Protein AF-A0A2J7ZTV8-F1 (afdb_monomer)

Solvent-accessible surface area (backbone atoms only — not comparable to full-atom values): 6319 Å² total; per-residue (Å²): 136,85,81,85,61,88,48,72,72,39,51,55,54,49,48,49,48,48,46,73,65,55,81,45,83,48,44,40,63,52,94,76,66,89,67,49,50,45,32,39,31,61,68,54,99,88,40,57,26,37,39,34,47,26,66,46,94,86,52,106,48,78,43,79,48,65,44,46,77,49,92,64,39,35,59,54,54,50,32,55,53,48,53,53,52,64,30,85,73,49,51,78,48,96,72,86,54,73,95,55,58,88,57,115

Secondary structure (DSSP, 8-state):
-PPP--SHHHHHHHHHHHHHTTSSTTEEE-S--SSEEEEEEE-STT-EEEEEEEE-SSSSSEEEEEE-SSTTHHHHHHHHHHHHHTSTTGGGS----GGGTT--

InterPro domains:
  IPR036900 Alpha-D-phosphohexomutase, C-terminal domain superfamily [SSF55957] (36-87)

pLDDT: mean 90.42, std 13.46, range [35.28, 98.31]

Mean predicted aligned error: 4.66 Å

Organism: NCBI:txid47790

Sequence (104 aa):
MRAHTCGAPGVLSAFHGLASGGTHADWTLEAVNHEGWRVNVDEGEGRRGWVLLRQSLHDPLLVLNVESELPGGAEASARRVAAFLRSAPMAALPLDMGALAALA

Nearest PDB structures (foldseek):
  5wi2-assembly2_B  TM=5.750E-01  e=3.327E+00  Homo sapiens
  2lpu-assembly1_A  TM=4.843E-01  e=2.171E+00  Kluyveromyces marxianus
  8qcb-assembly1_D  TM=4.291E-01  e=4.798E+00  Saccharomyces cerevisiae
  4buj-assembly1_D  TM=4.018E-01  e=6.124E+00  Saccharomyces cerevisiae S288C
  8qca-assembly1_C  TM=4.063E-01  e=8.831E+00  Saccharomyces cerevisiae

Structure (mmCIF, N/CA/C/O backbone):
data_AF-A0A2J7ZTV8-F1
#
_entry.id   AF-A0A2J7ZTV8-F1
#
loop_
_atom_site.group_PDB
_atom_site.id
_atom_site.type_symbol
_atom_site.label_atom_id
_atom_site.label_alt_id
_atom_site.label_comp_id
_atom_site.label_asym_id
_atom_site.label_entity_id
_atom_site.label_seq_id
_atom_site.pdbx_PDB_ins_code
_atom_site.Cartn_x
_atom_site.Cartn_y
_atom_site.Cartn_z
_atom_site.occupancy
_atom_site.B_i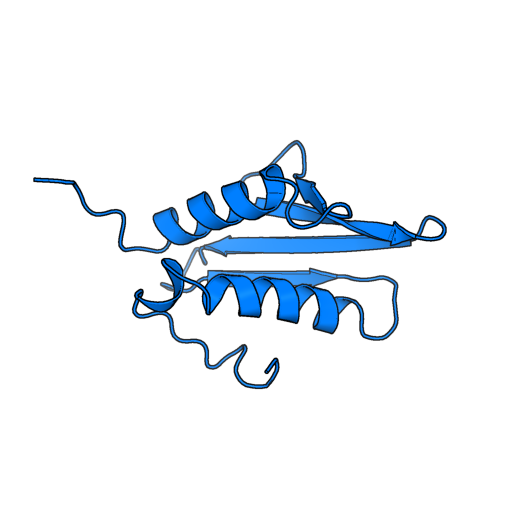so_or_equiv
_atom_site.auth_seq_id
_atom_site.auth_comp_id
_atom_site.auth_asym_id
_atom_site.auth_atom_id
_atom_site.pdbx_PDB_model_num
ATOM 1 N N . MET A 1 1 ? 12.462 13.449 -26.456 1.00 35.28 1 MET A N 1
ATOM 2 C CA . MET A 1 1 ? 12.839 12.307 -25.594 1.00 35.28 1 MET A CA 1
ATOM 3 C C . MET A 1 1 ? 12.281 12.567 -24.204 1.00 35.28 1 MET A C 1
ATOM 5 O O . MET A 1 1 ? 12.711 13.530 -23.586 1.00 35.28 1 MET A O 1
ATOM 9 N N . ARG A 1 2 ? 11.274 11.813 -23.742 1.00 38.12 2 ARG A N 1
ATOM 10 C CA . ARG A 1 2 ? 10.792 11.920 -22.353 1.00 38.12 2 ARG A CA 1
ATOM 11 C C . ARG A 1 2 ? 11.623 10.970 -21.500 1.00 38.12 2 ARG A C 1
ATOM 13 O O . ARG A 1 2 ? 11.668 9.781 -21.798 1.00 38.12 2 ARG A O 1
ATOM 20 N N . ALA A 1 3 ? 12.320 11.524 -20.514 1.00 42.59 3 ALA A N 1
ATOM 21 C CA . ALA A 1 3 ? 13.133 10.760 -19.586 1.00 42.59 3 ALA A CA 1
ATOM 22 C C . ALA A 1 3 ? 12.265 9.784 -18.777 1.00 42.59 3 ALA A C 1
ATOM 24 O O . ALA A 1 3 ? 11.107 10.047 -18.455 1.00 42.59 3 ALA A O 1
ATOM 25 N N . HIS A 1 4 ? 12.872 8.641 -18.510 1.00 48.44 4 HIS A N 1
ATOM 26 C CA . HIS A 1 4 ? 12.334 7.445 -17.899 1.00 48.44 4 HIS A CA 1
ATOM 27 C C . HIS A 1 4 ? 11.802 7.700 -16.477 1.00 48.44 4 HIS A C 1
ATOM 29 O O . HIS A 1 4 ? 12.573 8.028 -15.584 1.00 48.44 4 HIS A O 1
ATOM 35 N N . THR A 1 5 ? 10.509 7.468 -16.238 1.00 50.12 5 THR A N 1
ATOM 36 C CA . THR A 1 5 ? 9.943 7.259 -14.882 1.00 50.12 5 THR A CA 1
ATOM 37 C C . THR A 1 5 ? 9.552 5.795 -14.637 1.00 50.12 5 THR A C 1
ATOM 39 O O . THR A 1 5 ? 8.803 5.469 -13.721 1.00 50.12 5 THR A O 1
ATOM 42 N N . CYS A 1 6 ? 10.089 4.890 -15.454 1.00 48.97 6 CYS A N 1
ATOM 43 C CA . CYS A 1 6 ? 9.921 3.443 -15.367 1.00 48.97 6 CYS A CA 1
ATOM 44 C C . CYS A 1 6 ? 10.832 2.880 -14.254 1.00 48.97 6 CYS A C 1
ATOM 46 O O . CYS A 1 6 ? 11.951 2.450 -14.519 1.00 48.97 6 CYS A O 1
ATOM 48 N N . GLY A 1 7 ? 10.397 2.945 -12.993 1.00 60.94 7 GLY A N 1
ATOM 49 C CA . GLY A 1 7 ? 11.127 2.384 -11.848 1.00 60.94 7 GLY A CA 1
ATOM 50 C C . GLY A 1 7 ? 10.439 2.647 -10.505 1.00 60.94 7 GLY A C 1
ATOM 51 O O . GLY A 1 7 ? 9.446 3.370 -10.445 1.00 60.94 7 GLY A O 1
ATOM 52 N N . ALA A 1 8 ? 10.976 2.093 -9.413 1.00 61.12 8 ALA A N 1
ATOM 53 C CA . ALA A 1 8 ? 10.426 2.243 -8.057 1.00 61.12 8 ALA A CA 1
ATOM 54 C C . ALA A 1 8 ? 10.182 3.707 -7.600 1.00 61.12 8 ALA A C 1
ATOM 56 O O . ALA A 1 8 ? 9.142 3.951 -6.985 1.00 61.12 8 ALA A O 1
ATOM 57 N N . PRO A 1 9 ? 11.021 4.707 -7.956 1.00 69.38 9 PRO A N 1
ATOM 58 C CA . PRO A 1 9 ? 10.711 6.116 -7.685 1.00 69.38 9 PRO A CA 1
ATOM 59 C C . PRO A 1 9 ? 9.410 6.602 -8.347 1.00 69.38 9 PRO A C 1
ATOM 61 O O . PRO A 1 9 ? 8.686 7.415 -7.775 1.00 69.38 9 PRO A O 1
ATOM 64 N N . GLY A 1 10 ? 9.072 6.067 -9.526 1.00 86.38 10 GLY A N 1
ATOM 65 C CA . GLY A 1 10 ? 7.803 6.340 -10.203 1.00 86.38 10 GLY A CA 1
ATOM 66 C C . GLY A 1 10 ? 6.603 5.746 -9.464 1.00 86.38 10 GLY A C 1
ATOM 67 O O . GLY A 1 10 ? 5.566 6.399 -9.368 1.00 86.38 10 GLY A O 1
ATOM 68 N N . VAL A 1 11 ? 6.761 4.555 -8.874 1.00 93.56 11 VAL A N 1
ATOM 69 C CA . VAL A 1 11 ? 5.709 3.907 -8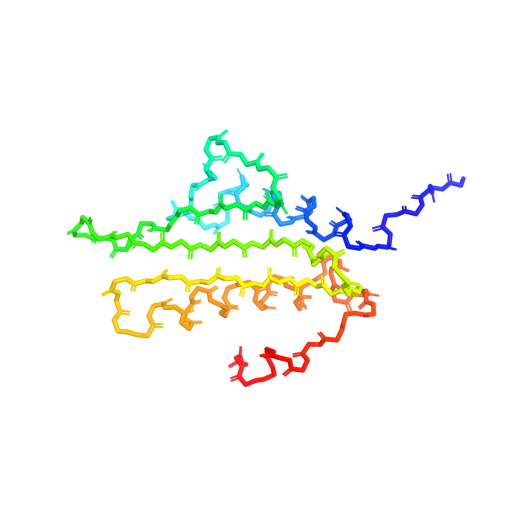.072 1.00 93.56 11 VAL A CA 1
ATOM 70 C C . VAL A 1 11 ? 5.434 4.686 -6.789 1.00 93.56 11 VAL A C 1
ATOM 72 O O . VAL A 1 11 ? 4.278 4.972 -6.490 1.00 93.56 11 VAL A O 1
ATOM 75 N N . LEU A 1 12 ? 6.476 5.091 -6.055 1.00 95.12 12 LEU A N 1
ATOM 76 C CA . LEU A 1 12 ? 6.299 5.880 -4.831 1.00 95.12 12 LEU A CA 1
ATOM 77 C C . LEU A 1 12 ? 5.693 7.259 -5.117 1.00 95.12 12 LEU A C 1
ATOM 79 O O . LEU A 1 12 ? 4.827 7.709 -4.371 1.00 95.12 12 LEU A O 1
ATOM 83 N N . SER A 1 13 ? 6.096 7.916 -6.209 1.00 94.50 13 SER A N 1
ATOM 84 C CA . SER A 1 13 ? 5.481 9.181 -6.630 1.00 94.50 13 SER A CA 1
ATOM 85 C C . SER A 1 13 ? 3.996 9.009 -6.977 1.00 94.50 13 SER A C 1
ATOM 87 O O . SER A 1 13 ? 3.166 9.809 -6.544 1.00 94.50 13 SER A O 1
ATOM 89 N N . ALA A 1 14 ? 3.638 7.938 -7.690 1.00 95.94 14 ALA A N 1
ATOM 90 C CA . ALA A 1 14 ? 2.246 7.630 -8.007 1.00 95.94 14 ALA A CA 1
ATOM 91 C C . ALA A 1 14 ? 1.425 7.265 -6.755 1.00 95.94 14 ALA A C 1
ATOM 93 O O . ALA A 1 14 ? 0.277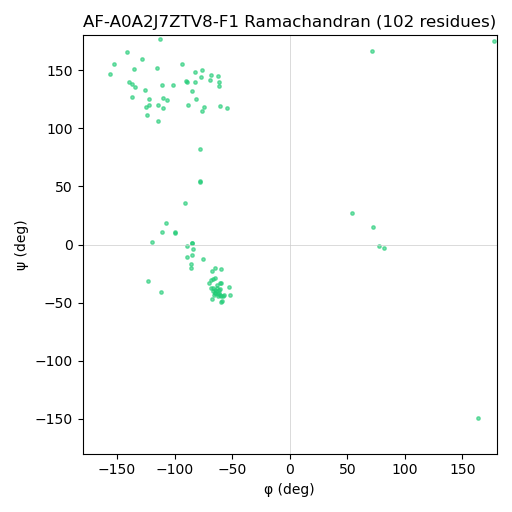 7.691 -6.637 1.00 95.94 14 ALA A O 1
ATOM 94 N N . PHE A 1 15 ? 2.015 6.547 -5.796 1.00 97.00 15 PHE A N 1
ATOM 95 C CA . PHE A 1 15 ? 1.358 6.205 -4.534 1.00 97.00 15 PHE A CA 1
ATOM 96 C C . PHE A 1 15 ? 1.099 7.442 -3.664 1.00 97.00 15 PHE A C 1
ATOM 98 O O . PHE A 1 15 ? 0.006 7.588 -3.119 1.00 97.00 15 PHE A O 1
ATOM 105 N N . HIS A 1 16 ? 2.042 8.391 -3.609 1.00 96.44 16 HIS A N 1
ATOM 106 C CA . HIS A 1 16 ? 1.781 9.706 -3.016 1.00 96.44 16 HIS A CA 1
ATOM 107 C C . HIS A 1 16 ? 0.601 10.406 -3.705 1.00 96.44 16 HIS A C 1
ATOM 109 O O . HIS A 1 16 ? -0.266 10.961 -3.034 1.00 96.44 16 HIS A O 1
ATOM 115 N N . GLY A 1 17 ? 0.536 10.362 -5.041 1.00 95.50 17 GLY A N 1
ATOM 116 C CA . GLY A 1 17 ? -0.590 10.899 -5.812 1.00 95.50 17 GLY A CA 1
ATOM 117 C C . GLY A 1 17 ? -1.936 10.273 -5.429 1.00 95.50 17 GLY A C 1
ATOM 118 O O . GLY A 1 17 ? -2.904 10.997 -5.217 1.00 95.50 17 GLY A O 1
ATOM 119 N N . LEU A 1 18 ? -1.987 8.948 -5.266 1.00 95.69 18 LEU A N 1
ATOM 120 C CA . LEU A 1 18 ? -3.181 8.232 -4.801 1.00 95.69 18 LEU A CA 1
ATOM 121 C C . LEU A 1 18 ? -3.615 8.709 -3.408 1.00 95.69 18 LEU A C 1
ATOM 123 O O . LEU A 1 18 ? -4.784 9.032 -3.199 1.00 95.69 18 LEU A O 1
ATOM 127 N N . ALA A 1 19 ? -2.666 8.767 -2.470 1.00 95.69 19 ALA A N 1
ATOM 128 C CA . ALA A 1 19 ? -2.932 9.117 -1.079 1.00 95.69 19 ALA A CA 1
ATOM 129 C C . ALA A 1 19 ? -3.303 10.596 -0.883 1.00 95.69 19 ALA A C 1
ATOM 131 O O . ALA A 1 19 ? -4.116 10.914 -0.023 1.00 95.69 19 ALA A O 1
ATOM 132 N N . SER A 1 20 ? -2.735 11.500 -1.685 1.00 95.25 20 SER A N 1
ATOM 133 C CA . SER A 1 20 ? -3.042 12.942 -1.636 1.00 95.25 20 SER A CA 1
ATOM 134 C C . SER A 1 20 ? -4.260 13.337 -2.477 1.00 95.25 20 SER A C 1
ATOM 136 O O . SER A 1 20 ? -4.846 14.391 -2.248 1.00 95.25 20 SER A O 1
ATOM 138 N N . GLY A 1 21 ? -4.656 12.507 -3.446 1.00 91.50 21 GLY A N 1
ATOM 139 C CA . GLY A 1 21 ? -5.695 12.826 -4.426 1.00 91.50 21 GLY A CA 1
ATOM 140 C C . GLY A 1 21 ? -7.134 12.559 -3.983 1.00 91.50 21 GLY A C 1
ATOM 141 O O . GLY A 1 21 ? -8.045 12.743 -4.785 1.00 91.50 21 GLY A O 1
ATOM 142 N N . GLY A 1 22 ? -7.362 12.091 -2.750 1.00 88.62 22 GLY A N 1
ATOM 143 C CA . GLY A 1 22 ? -8.711 11.867 -2.212 1.00 88.62 22 GLY A CA 1
ATOM 144 C C . GLY A 1 22 ? -9.458 10.663 -2.802 1.00 88.62 22 GLY A C 1
ATOM 145 O O . GLY A 1 22 ? -10.666 10.551 -2.619 1.00 88.62 22 GLY A O 1
ATOM 146 N N . THR A 1 23 ? -8.765 9.746 -3.494 1.00 93.12 23 THR A N 1
ATOM 147 C CA . THR A 1 23 ? -9.368 8.480 -3.975 1.00 93.12 23 THR A CA 1
ATOM 148 C C . THR A 1 23 ? -9.878 7.622 -2.812 1.00 93.12 23 THR A C 1
ATOM 150 O O . THR A 1 23 ? -10.893 6.939 -2.932 1.00 93.12 23 THR A O 1
ATOM 153 N N . HIS A 1 24 ? -9.189 7.691 -1.673 1.00 94.88 24 HIS A N 1
ATOM 154 C CA . HIS A 1 24 ? -9.602 7.102 -0.408 1.00 94.88 24 HIS A CA 1
ATOM 155 C C . HIS A 1 24 ? -9.874 8.245 0.574 1.00 94.88 24 HIS A C 1
ATOM 157 O O . HIS A 1 24 ? -8.945 8.915 1.013 1.00 94.88 24 HIS A O 1
ATOM 163 N N . ALA A 1 25 ? -11.149 8.515 0.865 1.00 96.06 25 ALA A N 1
ATOM 164 C CA . ALA A 1 25 ? -11.546 9.629 1.733 1.00 96.06 25 ALA A CA 1
ATOM 165 C C . ALA A 1 25 ? -11.117 9.429 3.198 1.00 96.06 25 ALA A C 1
ATOM 167 O O . ALA A 1 25 ? -10.976 10.395 3.940 1.00 96.06 25 ALA A O 1
ATOM 168 N N . ASP A 1 26 ? -10.900 8.176 3.592 1.00 97.31 26 ASP A N 1
ATOM 169 C CA . ASP A 1 26 ? -10.412 7.739 4.898 1.00 97.31 26 ASP A CA 1
ATOM 170 C C . ASP A 1 26 ? -8.879 7.756 5.008 1.00 97.31 26 ASP A C 1
ATOM 172 O O . ASP A 1 26 ? -8.330 7.366 6.035 1.00 97.31 26 ASP A O 1
ATOM 176 N N . TRP A 1 27 ? -8.165 8.171 3.957 1.00 97.56 27 TRP A N 1
ATOM 177 C CA . TRP A 1 27 ? -6.706 8.213 3.940 1.00 97.56 27 TRP A CA 1
ATOM 178 C C . TRP A 1 27 ? -6.188 9.627 4.169 1.00 97.56 27 TRP A C 1
ATOM 180 O O . TRP A 1 27 ? -6.675 10.597 3.594 1.00 97.56 27 TRP A O 1
ATOM 190 N N . THR A 1 28 ? -5.145 9.750 4.986 1.00 97.25 28 THR A N 1
ATOM 191 C CA . THR A 1 28 ? -4.409 11.006 5.170 1.00 97.25 28 THR A CA 1
ATOM 192 C C . THR A 1 28 ? -2.915 10.723 5.177 1.00 97.25 28 THR A C 1
ATOM 194 O O . THR A 1 28 ? -2.444 9.877 5.936 1.00 97.25 28 THR A O 1
ATOM 197 N N . LEU A 1 29 ? -2.154 11.420 4.330 1.00 97.00 29 LEU A N 1
ATOM 198 C CA . LEU A 1 29 ? -0.694 11.326 4.343 1.00 97.00 29 LEU A CA 1
ATOM 199 C C . LEU A 1 29 ? -0.140 11.784 5.692 1.00 97.00 29 LEU A C 1
ATOM 201 O O . LEU A 1 29 ? -0.553 12.814 6.223 1.00 97.00 29 LEU A O 1
ATOM 205 N N . GLU A 1 30 ? 0.823 11.033 6.218 1.00 96.50 30 GLU A N 1
ATOM 206 C CA . GLU A 1 30 ? 1.587 11.473 7.379 1.00 96.50 30 GLU A CA 1
ATOM 207 C C . GLU A 1 30 ? 2.349 12.764 7.044 1.00 96.50 30 GLU A C 1
ATOM 209 O O . GLU A 1 30 ? 2.900 12.904 5.948 1.00 96.50 30 GLU A O 1
ATOM 214 N N . ALA A 1 31 ? 2.391 13.711 7.982 1.00 93.19 31 ALA A N 1
ATOM 215 C CA . ALA A 1 31 ? 3.001 15.019 7.744 1.00 93.19 31 ALA A CA 1
ATOM 216 C C . ALA A 1 31 ? 4.520 14.918 7.545 1.00 93.19 31 ALA A C 1
ATOM 218 O O . ALA A 1 31 ? 5.117 15.718 6.823 1.00 93.19 31 ALA A O 1
ATOM 219 N N . VAL A 1 32 ? 5.142 13.922 8.181 1.00 91.88 32 VAL A N 1
ATOM 220 C CA . VAL A 1 32 ? 6.584 13.687 8.141 1.00 91.88 32 VAL A CA 1
ATOM 221 C C . VAL A 1 32 ? 6.861 12.286 7.607 1.00 91.88 32 VAL A C 1
ATOM 223 O O . VAL A 1 32 ? 6.456 11.285 8.191 1.00 91.88 32 VAL A O 1
ATOM 226 N N . ASN A 1 33 ? 7.588 12.220 6.494 1.00 88.56 33 ASN A N 1
ATOM 227 C CA . ASN A 1 33 ? 7.967 10.985 5.819 1.00 88.56 33 ASN A CA 1
ATOM 228 C C . ASN A 1 33 ? 9.455 11.035 5.438 1.00 88.56 33 ASN A C 1
ATOM 230 O O . ASN A 1 33 ? 9.923 12.048 4.921 1.00 88.56 33 ASN A O 1
ATOM 234 N N . HIS A 1 34 ? 10.193 9.946 5.679 1.00 85.81 34 HIS A N 1
ATOM 235 C CA . HIS A 1 34 ? 11.642 9.882 5.422 1.00 85.81 34 HIS A CA 1
ATOM 236 C C . HIS A 1 34 ? 12.059 8.747 4.480 1.00 85.81 34 HIS A C 1
ATOM 238 O O . HIS A 1 34 ? 13.014 8.903 3.727 1.00 85.81 34 HIS A O 1
ATOM 244 N N . GLU A 1 35 ? 11.341 7.622 4.492 1.00 85.50 35 GLU A N 1
ATOM 245 C CA . GLU A 1 35 ? 11.756 6.399 3.783 1.00 85.50 35 GLU A CA 1
ATOM 246 C C . GLU A 1 35 ? 10.749 5.936 2.722 1.00 85.50 35 GLU A C 1
ATOM 248 O O . GLU A 1 35 ? 10.944 4.917 2.072 1.00 85.50 35 GLU A O 1
ATOM 253 N N . GLY A 1 36 ? 9.660 6.671 2.524 1.00 95.19 36 GLY A N 1
ATOM 254 C CA . GLY A 1 36 ? 8.551 6.290 1.659 1.00 95.19 36 GLY A CA 1
ATOM 255 C C . GLY A 1 36 ? 7.340 7.148 1.977 1.00 95.19 36 GLY A C 1
ATOM 256 O O . GLY A 1 36 ? 7.499 8.285 2.410 1.00 95.19 36 GLY A O 1
ATOM 257 N N . TRP A 1 37 ? 6.143 6.598 1.805 1.00 97.69 37 TRP A N 1
ATOM 258 C CA . TRP A 1 37 ? 4.908 7.306 2.129 1.00 97.69 37 TRP A CA 1
ATOM 259 C C . TRP A 1 37 ? 4.072 6.502 3.110 1.00 97.69 37 TRP A C 1
ATOM 261 O O . TRP A 1 37 ? 3.542 5.441 2.766 1.00 97.69 37 TRP A O 1
ATOM 271 N N . ARG A 1 38 ? 3.970 7.021 4.336 1.00 98.06 38 ARG A N 1
ATOM 272 C CA . ARG A 1 38 ? 3.014 6.580 5.343 1.00 98.06 38 ARG A CA 1
ATOM 273 C C . ARG A 1 38 ? 1.689 7.301 5.132 1.00 98.06 38 ARG A C 1
ATOM 275 O O . ARG A 1 38 ? 1.639 8.524 4.997 1.00 98.06 38 ARG A O 1
ATOM 282 N N . VAL A 1 39 ? 0.624 6.520 5.147 1.00 97.69 39 VAL A N 1
ATOM 283 C CA . VAL A 1 39 ? -0.761 6.958 5.075 1.00 97.69 39 VAL A CA 1
ATOM 284 C C . VAL A 1 39 ? -1.470 6.437 6.313 1.00 97.69 39 VAL A C 1
ATOM 286 O O . VAL A 1 39 ? -1.435 5.240 6.588 1.00 97.69 39 VAL A O 1
ATOM 289 N N . ASN A 1 40 ? -2.097 7.330 7.061 1.00 97.94 40 ASN A N 1
ATOM 290 C CA . ASN A 1 40 ? -2.986 6.976 8.156 1.00 97.94 40 ASN A CA 1
ATOM 291 C C . ASN A 1 40 ? -4.373 6.655 7.580 1.00 97.94 40 ASN A C 1
ATOM 293 O O . ASN A 1 40 ? -4.824 7.332 6.652 1.00 97.94 40 ASN A O 1
ATOM 297 N N . VAL A 1 41 ? -5.023 5.624 8.116 1.00 98.25 41 VAL A N 1
ATOM 298 C CA . VAL A 1 41 ? -6.355 5.163 7.708 1.00 98.25 41 VAL A CA 1
ATOM 299 C C . VAL A 1 41 ? -7.315 5.383 8.874 1.00 98.25 41 VAL A C 1
ATOM 301 O O . VAL A 1 41 ? -7.091 4.846 9.960 1.00 98.25 41 VAL A O 1
ATOM 304 N N . ASP A 1 42 ? -8.358 6.182 8.665 1.00 97.94 42 ASP A N 1
ATOM 305 C CA . ASP A 1 42 ? -9.461 6.316 9.620 1.00 97.94 42 ASP A CA 1
ATOM 306 C C . ASP A 1 42 ? -10.371 5.083 9.523 1.00 97.94 42 ASP A C 1
ATOM 308 O O . ASP A 1 42 ? -10.993 4.826 8.493 1.00 97.94 42 ASP A O 1
ATOM 312 N N . GLU A 1 43 ? -10.430 4.298 10.597 1.00 97.31 43 GLU A N 1
ATOM 313 C CA . GLU A 1 43 ? -11.202 3.052 10.663 1.00 97.31 43 GLU A CA 1
ATOM 314 C C . GLU A 1 43 ? -12.550 3.232 11.385 1.00 97.31 43 GLU A C 1
ATOM 316 O O . GLU A 1 43 ? -13.244 2.256 11.703 1.00 97.31 43 GLU A O 1
ATOM 321 N N . GLY A 1 44 ? -12.933 4.487 11.642 1.00 97.12 44 GLY A N 1
ATOM 322 C CA . GLY A 1 44 ? -14.149 4.854 12.351 1.00 97.12 44 GLY A CA 1
ATOM 323 C C . GLY A 1 44 ? -14.092 4.544 13.847 1.00 97.12 44 GLY A C 1
ATOM 324 O O . GLY A 1 44 ? -13.224 3.828 14.343 1.00 97.12 44 GLY A O 1
ATOM 325 N N . GLU A 1 45 ? -15.044 5.102 14.600 1.00 95.69 45 GLU A N 1
ATOM 326 C CA . GLU A 1 45 ? -15.172 4.887 16.056 1.00 95.69 45 GLU A CA 1
ATOM 327 C C . GLU A 1 45 ? -13.882 5.197 16.848 1.00 95.69 45 GLU A C 1
ATOM 329 O O . GLU A 1 45 ? -13.648 4.650 17.922 1.00 95.69 45 GLU A O 1
AT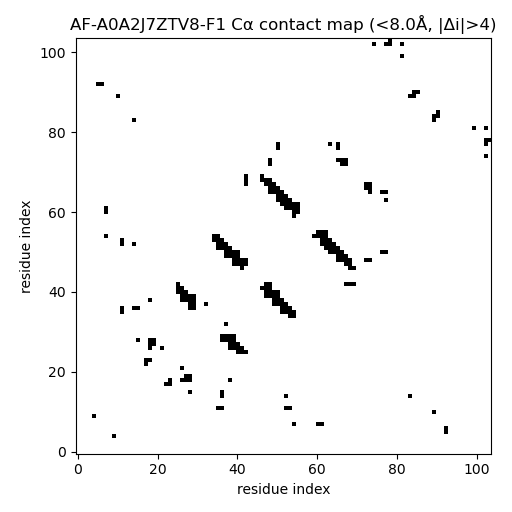OM 334 N N . GLY A 1 46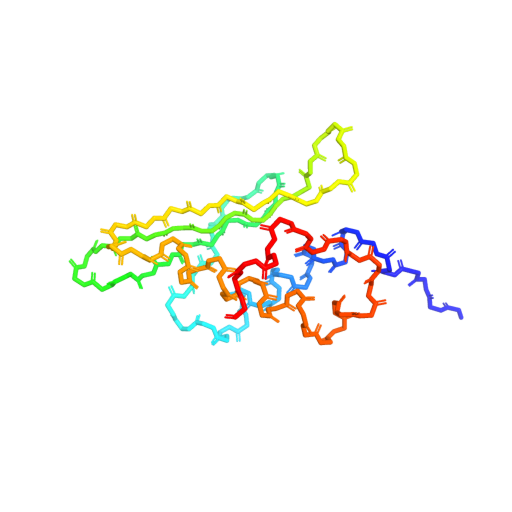 ? -13.040 6.094 16.323 1.00 95.19 46 GLY A N 1
ATOM 335 C CA . GLY A 1 46 ? -11.768 6.490 16.933 1.00 95.19 46 GLY A CA 1
ATOM 336 C C . GLY A 1 46 ? -10.589 5.544 16.672 1.00 95.19 46 GLY A C 1
ATOM 337 O O . GLY A 1 46 ? -9.476 5.885 17.077 1.00 95.19 46 GLY A O 1
ATOM 338 N N . ARG A 1 47 ? -10.810 4.417 15.985 1.00 97.50 47 ARG A N 1
ATOM 339 C CA . ARG A 1 47 ? -9.778 3.440 15.605 1.00 97.50 47 ARG A CA 1
ATOM 340 C C . ARG A 1 47 ? -8.941 3.927 14.431 1.00 97.50 47 ARG A C 1
ATOM 342 O O . ARG A 1 47 ? -9.436 4.674 13.580 1.00 97.50 47 ARG A O 1
ATOM 349 N N . ARG A 1 48 ? -7.678 3.499 14.370 1.00 97.12 48 ARG A N 1
ATOM 350 C CA . ARG A 1 48 ? -6.755 3.917 13.309 1.00 97.12 48 ARG A CA 1
ATOM 351 C C . ARG A 1 48 ? -5.925 2.758 12.781 1.00 97.12 48 ARG A C 1
ATOM 353 O O . ARG A 1 48 ? -5.357 1.981 13.536 1.00 97.12 48 ARG A O 1
ATOM 360 N N . GLY A 1 49 ? -5.771 2.731 11.466 1.00 98.12 49 GLY A N 1
ATOM 361 C CA . GLY A 1 49 ? -4.789 1.907 10.775 1.00 98.12 49 GLY A CA 1
ATOM 362 C C . GLY A 1 49 ? -3.717 2.763 10.111 1.00 98.12 49 GLY A C 1
ATOM 363 O O . GLY A 1 49 ? -3.776 3.999 10.103 1.00 98.12 49 GLY A O 1
ATOM 364 N N . TRP A 1 50 ? -2.734 2.109 9.504 1.00 98.19 50 TRP A N 1
ATOM 365 C CA . TRP A 1 50 ? -1.782 2.788 8.632 1.00 98.19 50 TRP A CA 1
ATOM 366 C C . TRP A 1 50 ? -1.209 1.864 7.563 1.00 98.19 50 TRP A C 1
ATOM 368 O O . TRP A 1 50 ? -1.145 0.645 7.710 1.00 98.19 50 TRP A O 1
ATOM 378 N N 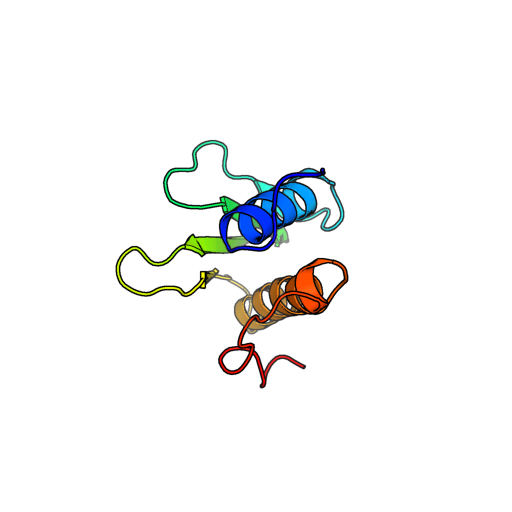. VAL A 1 51 ? -0.766 2.482 6.474 1.00 98.25 51 VAL A N 1
ATOM 379 C CA . VAL A 1 51 ? -0.070 1.855 5.353 1.00 98.25 51 VAL A CA 1
ATOM 380 C C . VAL A 1 51 ? 1.243 2.594 5.139 1.00 98.25 51 VAL A C 1
ATOM 382 O O . VAL A 1 51 ? 1.251 3.818 5.083 1.00 98.25 51 VAL A O 1
ATOM 385 N N . LEU A 1 52 ? 2.352 1.878 4.983 1.00 98.06 52 LEU A N 1
ATOM 386 C CA . LEU A 1 52 ? 3.634 2.436 4.556 1.00 98.06 52 LEU A CA 1
ATOM 387 C C . LEU A 1 52 ? 4.124 1.681 3.326 1.00 98.06 52 LEU A C 1
ATOM 389 O O . LEU A 1 52 ? 4.394 0.482 3.399 1.00 98.06 52 LEU A O 1
ATOM 393 N N . LEU A 1 53 ? 4.274 2.401 2.214 1.00 97.75 53 LEU A N 1
ATOM 394 C CA . LEU A 1 53 ? 4.960 1.901 1.028 1.00 97.75 53 LEU A CA 1
ATOM 395 C C . LEU A 1 53 ? 6.319 2.588 0.905 1.00 97.75 53 LEU A C 1
ATOM 397 O O . LEU A 1 53 ? 6.402 3.818 0.854 1.00 97.75 53 LEU A O 1
ATOM 401 N N . ARG A 1 54 ? 7.381 1.788 0.841 1.00 96.94 54 ARG A N 1
ATOM 402 C CA . ARG A 1 54 ? 8.764 2.269 0.756 1.00 96.94 54 ARG A CA 1
ATOM 403 C C . ARG A 1 54 ? 9.614 1.420 -0.172 1.00 96.94 54 ARG A C 1
ATOM 405 O O . ARG A 1 54 ? 9.253 0.297 -0.516 1.00 96.94 54 ARG A O 1
ATOM 412 N N . GLN A 1 55 ? 10.774 1.943 -0.542 1.00 94.44 55 GLN A N 1
ATOM 413 C CA . GLN A 1 55 ? 11.824 1.129 -1.148 1.00 94.44 55 GLN A CA 1
ATOM 414 C C . GLN A 1 55 ? 12.542 0.318 -0.061 1.00 94.44 55 GLN A C 1
ATOM 416 O O . GLN A 1 55 ? 12.718 0.783 1.071 1.00 94.44 55 GLN A O 1
ATOM 421 N N . SER A 1 56 ? 12.948 -0.910 -0.388 1.00 92.69 56 SER A N 1
ATOM 422 C CA . SER A 1 56 ? 13.949 -1.612 0.415 1.00 92.69 56 SER A CA 1
ATOM 423 C C . SER A 1 56 ? 15.309 -0.920 0.260 1.00 92.69 56 SER A C 1
ATOM 425 O O . SER A 1 56 ? 15.622 -0.373 -0.795 1.00 92.69 56 SER A O 1
ATOM 427 N N . LEU A 1 57 ? 16.103 -0.920 1.334 1.00 91.12 57 LEU A N 1
ATOM 428 C CA . LEU A 1 57 ? 17.456 -0.350 1.349 1.00 91.12 57 LEU A CA 1
ATOM 429 C C . LEU A 1 57 ? 18.521 -1.347 0.869 1.00 91.12 57 LEU A C 1
ATOM 431 O O . LEU A 1 57 ? 19.638 -0.944 0.559 1.00 91.12 57 LEU A O 1
ATOM 435 N N . HIS A 1 58 ? 18.186 -2.639 0.835 1.00 92.62 58 HIS A N 1
ATOM 436 C CA . HIS A 1 58 ? 19.127 -3.722 0.537 1.00 92.62 58 HIS A CA 1
ATOM 437 C C . HIS A 1 58 ? 18.835 -4.391 -0.803 1.00 92.62 58 HIS A C 1
ATOM 439 O O . HIS A 1 58 ? 19.752 -4.659 -1.573 1.00 92.62 58 HIS A O 1
ATOM 445 N N . ASP A 1 59 ? 17.553 -4.606 -1.088 1.00 91.31 59 ASP A N 1
ATOM 446 C CA . ASP A 1 59 ? 17.091 -5.361 -2.246 1.00 91.31 59 ASP A CA 1
ATOM 447 C C . ASP A 1 59 ? 16.304 -4.453 -3.200 1.00 91.31 59 ASP A C 1
ATOM 449 O O . ASP A 1 59 ? 15.665 -3.497 -2.753 1.00 91.31 59 ASP A O 1
ATOM 453 N N . PRO A 1 60 ? 16.274 -4.738 -4.513 1.00 88.81 60 PRO A N 1
ATOM 454 C CA . PRO A 1 60 ? 15.532 -3.945 -5.494 1.00 88.81 60 PRO A CA 1
ATOM 455 C C . PRO A 1 60 ? 14.021 -4.250 -5.463 1.00 88.81 60 PRO A C 1
ATOM 457 O O . PRO A 1 60 ? 13.419 -4.572 -6.485 1.00 88.81 60 PRO A O 1
ATOM 460 N N . LEU A 1 61 ? 13.401 -4.152 -4.285 1.00 91.44 61 LEU A N 1
ATOM 461 C CA . LEU A 1 61 ? 11.982 -4.424 -4.048 1.00 91.44 61 LEU A CA 1
ATOM 462 C C . LEU A 1 61 ? 11.286 -3.269 -3.320 1.00 91.44 61 LEU A C 1
ATOM 464 O O . LEU A 1 61 ? 11.916 -2.439 -2.658 1.00 91.44 61 LEU A O 1
ATOM 468 N N . LEU A 1 62 ? 9.959 -3.233 -3.438 1.00 94.12 62 LEU A N 1
ATOM 469 C CA . LEU A 1 62 ? 9.100 -2.382 -2.618 1.00 94.12 62 LEU A CA 1
ATOM 470 C C . LEU A 1 62 ? 8.675 -3.144 -1.362 1.00 94.12 62 LEU A C 1
ATOM 472 O O . LEU A 1 62 ? 8.367 -4.332 -1.423 1.00 94.12 62 LEU A O 1
ATOM 476 N N . VAL A 1 63 ? 8.631 -2.443 -0.233 1.00 95.88 63 VAL A N 1
ATOM 477 C CA . VAL A 1 63 ? 8.158 -2.971 1.048 1.00 95.88 63 VAL A CA 1
ATOM 478 C C . VAL A 1 63 ? 6.829 -2.311 1.380 1.00 95.88 63 VAL A C 1
ATOM 480 O O . VAL A 1 63 ? 6.736 -1.082 1.404 1.00 95.88 63 VAL A O 1
ATOM 483 N N . LEU A 1 64 ? 5.821 -3.140 1.643 1.00 97.31 64 LEU A N 1
ATOM 484 C CA . LEU A 1 64 ? 4.508 -2.728 2.118 1.00 97.31 64 LEU A CA 1
ATOM 485 C C . LEU A 1 64 ? 4.345 -3.176 3.572 1.00 97.31 64 LEU A C 1
ATOM 487 O O . LEU A 1 64 ? 4.348 -4.371 3.861 1.00 97.31 64 LEU A O 1
ATOM 491 N N . ASN A 1 65 ? 4.190 -2.216 4.477 1.00 97.75 65 ASN A N 1
ATOM 492 C CA . ASN A 1 65 ? 3.825 -2.461 5.868 1.00 97.75 65 ASN A CA 1
ATOM 493 C C . ASN A 1 65 ? 2.406 -1.937 6.109 1.00 97.75 65 ASN A C 1
ATOM 495 O O . ASN A 1 65 ? 2.060 -0.859 5.626 1.00 97.75 65 ASN A O 1
ATOM 499 N N . VAL A 1 66 ? 1.588 -2.706 6.827 1.00 98.00 66 VAL A N 1
ATOM 500 C CA . VAL A 1 66 ? 0.187 -2.367 7.100 1.00 98.00 66 VAL A CA 1
ATOM 501 C C . VAL A 1 66 ? -0.160 -2.736 8.535 1.00 98.00 66 VAL A C 1
ATOM 503 O O . VAL A 1 66 ? 0.224 -3.805 9.006 1.00 98.00 66 VAL A O 1
ATOM 506 N N . GLU A 1 67 ? -0.921 -1.873 9.195 1.00 98.31 67 GLU A N 1
ATOM 507 C CA . GLU A 1 67 ? -1.491 -2.094 10.522 1.00 98.31 67 GLU A CA 1
ATOM 508 C C . GLU A 1 67 ? -2.953 -1.652 10.534 1.00 98.31 67 GLU A C 1
ATOM 510 O O . GLU A 1 67 ? -3.355 -0.768 9.773 1.00 98.31 67 GLU A O 1
ATOM 515 N N . SER A 1 68 ? -3.746 -2.294 11.383 1.00 98.31 68 SER A N 1
ATOM 516 C CA . SER A 1 68 ? -5.171 -2.033 11.541 1.00 98.31 68 SER A CA 1
ATOM 517 C C . SER A 1 68 ? -5.626 -2.482 12.924 1.00 98.31 68 SER A C 1
ATOM 519 O O . SER A 1 68 ? -5.127 -3.486 13.440 1.00 98.31 68 SER A O 1
ATOM 521 N N . GLU A 1 69 ? -6.597 -1.773 13.494 1.00 98.06 69 GLU A N 1
ATOM 522 C CA . GLU A 1 69 ? -7.284 -2.169 14.726 1.00 98.06 69 GLU A CA 1
ATOM 523 C C . GLU A 1 69 ? -8.519 -3.045 14.440 1.00 98.06 69 GLU A C 1
ATOM 525 O O . GLU A 1 69 ? -9.098 -3.641 15.352 1.00 98.06 69 GLU A O 1
ATOM 530 N N . LEU A 1 70 ? -8.930 -3.153 13.172 1.00 97.19 70 LEU A N 1
ATOM 531 C CA . LEU A 1 70 ? -10.063 -3.964 12.743 1.00 97.19 70 LEU A CA 1
ATOM 532 C C . LEU A 1 70 ? -9.649 -5.406 12.401 1.00 97.19 70 LEU A C 1
ATOM 534 O O . LEU A 1 70 ? -8.660 -5.626 11.692 1.00 97.19 70 LEU A O 1
ATOM 538 N N . PRO A 1 71 ? -10.458 -6.416 12.777 1.00 97.44 71 PRO A N 1
ATOM 539 C CA . PRO A 1 71 ? -10.316 -7.764 12.239 1.00 97.44 71 PRO A CA 1
ATOM 540 C C . PRO A 1 71 ? -10.358 -7.749 10.702 1.00 97.44 71 PRO A C 1
ATOM 542 O O . PRO A 1 71 ? -11.354 -7.355 10.101 1.00 97.44 71 PRO A O 1
ATOM 545 N N . GLY A 1 72 ? -9.260 -8.161 10.064 1.00 96.50 72 GLY A N 1
ATOM 546 C CA . GLY A 1 72 ? -9.118 -8.165 8.602 1.00 96.50 72 GLY A CA 1
ATOM 547 C C . GLY A 1 72 ? -8.824 -6.801 7.960 1.00 96.50 72 GLY A C 1
ATOM 548 O O . GLY A 1 72 ? -8.626 -6.738 6.746 1.00 96.50 72 GLY A O 1
ATOM 549 N N . GLY A 1 73 ? -8.734 -5.709 8.727 1.00 96.56 73 GLY A N 1
ATOM 550 C CA . GLY A 1 73 ? -8.506 -4.377 8.159 1.00 96.56 73 GLY A CA 1
ATOM 551 C C . GLY A 1 73 ? -7.113 -4.204 7.542 1.00 96.56 73 GLY A C 1
ATOM 552 O O . GLY A 1 73 ? -6.972 -3.538 6.517 1.00 96.56 73 GLY A O 1
ATOM 553 N N . ALA A 1 74 ? -6.097 -4.905 8.060 1.00 96.88 74 ALA A N 1
ATOM 554 C CA . ALA A 1 74 ? -4.770 -4.918 7.442 1.00 96.88 74 ALA A CA 1
ATOM 555 C C . ALA A 1 74 ? -4.798 -5.564 6.044 1.00 96.88 74 ALA A C 1
ATOM 557 O O . ALA A 1 74 ? -4.195 -5.051 5.101 1.00 96.88 74 ALA A O 1
ATOM 558 N N . GLU A 1 75 ? -5.558 -6.651 5.876 1.00 96.88 75 GLU A N 1
ATOM 559 C CA . GLU A 1 75 ? -5.756 -7.282 4.569 1.00 96.88 75 GLU A CA 1
ATOM 560 C C . GLU A 1 75 ? -6.535 -6.360 3.621 1.00 96.88 75 GLU A C 1
ATOM 562 O O . GLU A 1 75 ? -6.149 -6.191 2.463 1.00 96.88 75 GLU A O 1
ATO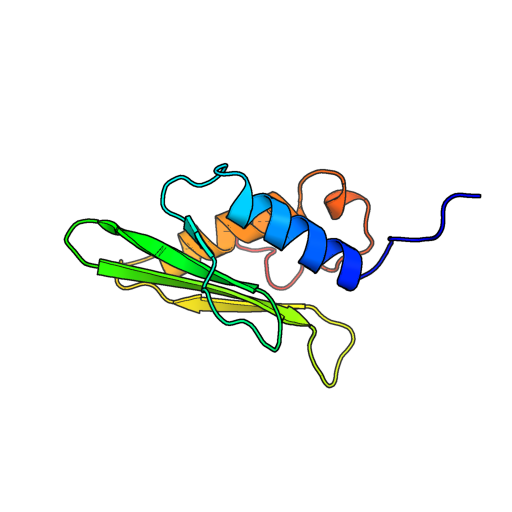M 567 N N . ALA A 1 76 ? -7.593 -5.708 4.114 1.00 96.44 76 ALA A N 1
ATOM 568 C CA . ALA A 1 76 ? -8.377 -4.752 3.334 1.00 96.44 76 ALA A CA 1
ATOM 569 C C . ALA A 1 76 ? -7.517 -3.579 2.827 1.00 96.44 76 ALA A C 1
ATOM 571 O O . ALA A 1 76 ? -7.579 -3.223 1.648 1.00 96.44 76 ALA A O 1
ATOM 572 N N . SER A 1 77 ? -6.663 -3.019 3.684 1.00 97.25 77 SER A N 1
ATOM 573 C CA . SER A 1 77 ? -5.717 -1.962 3.314 1.00 97.25 77 SER A CA 1
ATOM 574 C C . SER A 1 77 ? -4.666 -2.454 2.313 1.00 97.25 77 SER A C 1
ATOM 576 O O . SER A 1 77 ? -4.406 -1.780 1.312 1.00 97.25 77 SER A O 1
ATOM 578 N N . ALA A 1 78 ? -4.128 -3.665 2.494 1.00 97.50 78 ALA A N 1
ATOM 579 C CA . ALA A 1 78 ? -3.201 -4.268 1.535 1.00 97.50 78 ALA A CA 1
ATOM 580 C C . ALA A 1 78 ? -3.851 -4.512 0.157 1.00 97.50 78 ALA A C 1
ATOM 582 O 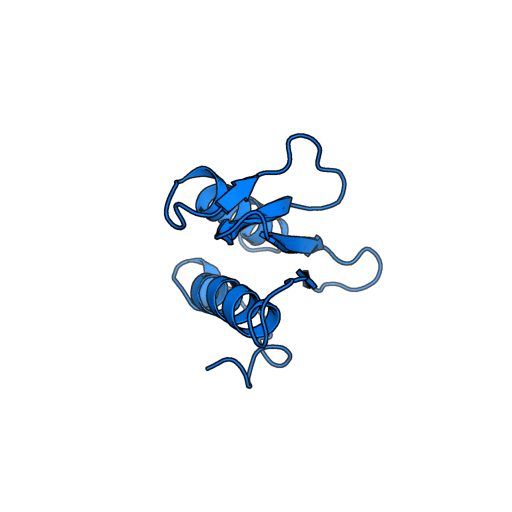O . ALA A 1 78 ? -3.217 -4.264 -0.870 1.00 97.50 78 ALA A O 1
ATOM 583 N N . ARG A 1 79 ? -5.131 -4.915 0.109 1.00 97.25 79 ARG A N 1
ATOM 584 C CA . ARG A 1 79 ? -5.904 -5.067 -1.141 1.00 97.25 79 ARG A CA 1
ATOM 585 C C . ARG A 1 79 ? -6.053 -3.748 -1.899 1.00 97.25 79 ARG A C 1
ATOM 587 O O . ARG A 1 79 ? -5.921 -3.745 -3.121 1.00 97.25 79 ARG A O 1
ATOM 594 N N . ARG A 1 80 ? -6.258 -2.621 -1.205 1.00 97.00 80 ARG A N 1
ATOM 595 C CA . ARG A 1 80 ? -6.307 -1.288 -1.844 1.00 97.00 80 ARG A CA 1
ATOM 596 C C . ARG A 1 80 ? -4.977 -0.936 -2.516 1.00 97.00 80 ARG A C 1
ATOM 598 O O . ARG A 1 80 ? -4.965 -0.514 -3.671 1.00 97.00 80 ARG A O 1
ATOM 605 N N . VAL A 1 81 ? -3.851 -1.189 -1.841 1.00 97.19 81 VAL A N 1
ATOM 606 C CA . VAL A 1 81 ? -2.513 -0.990 -2.430 1.00 97.19 81 VAL A CA 1
ATOM 607 C C . VAL A 1 81 ? -2.276 -1.946 -3.602 1.00 97.19 81 VAL A C 1
ATOM 609 O O . VAL A 1 81 ? -1.775 -1.529 -4.645 1.00 97.19 81 VAL A O 1
ATOM 612 N N . ALA A 1 82 ? -2.678 -3.213 -3.478 1.00 96.81 82 ALA A N 1
ATOM 613 C CA . ALA A 1 82 ? -2.565 -4.185 -4.562 1.00 96.81 82 ALA A CA 1
ATOM 614 C C . ALA A 1 82 ? -3.383 -3.766 -5.795 1.00 96.81 82 ALA A C 1
ATOM 616 O O . ALA A 1 82 ? -2.882 -3.858 -6.914 1.00 96.81 82 ALA A O 1
ATOM 617 N N . ALA A 1 83 ? -4.605 -3.258 -5.606 1.00 96.19 83 ALA A N 1
ATOM 618 C CA . ALA A 1 83 ? -5.437 -2.732 -6.687 1.00 96.19 83 ALA A CA 1
ATOM 619 C C . ALA A 1 83 ? -4.759 -1.554 -7.403 1.00 96.19 83 ALA A C 1
ATOM 621 O O . ALA A 1 83 ? -4.711 -1.531 -8.633 1.00 96.19 83 ALA A O 1
ATOM 622 N N . PHE A 1 84 ? -4.153 -0.630 -6.651 1.00 95.88 84 PHE A N 1
ATOM 623 C CA . PHE A 1 84 ? -3.345 0.452 -7.215 1.00 95.88 84 PHE A CA 1
ATOM 624 C C . PHE A 1 84 ? -2.169 -0.078 -8.055 1.00 95.88 84 PHE A C 1
ATOM 626 O O . PHE A 1 84 ? -2.010 0.329 -9.206 1.00 95.88 84 PHE A O 1
ATOM 633 N N . LEU A 1 85 ? -1.388 -1.029 -7.533 1.00 95.62 85 LEU A N 1
ATOM 634 C CA . LEU A 1 85 ? -0.239 -1.604 -8.248 1.00 95.62 85 LEU A CA 1
ATOM 635 C C . LEU A 1 85 ? -0.649 -2.386 -9.509 1.00 95.62 85 LEU A C 1
ATOM 637 O O . LEU A 1 85 ? 0.107 -2.426 -10.478 1.00 95.62 85 LEU A O 1
ATOM 641 N N . ARG A 1 86 ? -1.861 -2.958 -9.529 1.00 94.62 86 ARG A N 1
ATOM 642 C CA . ARG A 1 86 ? -2.454 -3.619 -10.707 1.00 94.62 86 ARG A CA 1
ATOM 643 C C . ARG A 1 86 ? -3.154 -2.656 -11.672 1.00 94.62 86 ARG A C 1
ATOM 645 O O . ARG A 1 86 ? -3.623 -3.096 -12.720 1.00 94.62 86 ARG A O 1
ATOM 652 N N . SER A 1 87 ? -3.247 -1.367 -11.349 1.00 93.50 87 SER A N 1
ATOM 653 C CA . SER A 1 87 ? -3.883 -0.358 -12.204 1.00 93.50 87 SER A CA 1
ATOM 654 C C . SER A 1 87 ? -2.866 0.344 -13.108 1.00 93.50 87 SER A C 1
ATOM 656 O O . SER A 1 87 ? -1.672 0.392 -12.812 1.00 93.50 87 SER A O 1
ATOM 658 N N . ALA A 1 88 ? -3.307 0.889 -14.243 1.00 90.19 88 ALA A N 1
ATOM 659 C CA . ALA A 1 88 ? -2.427 1.676 -15.103 1.00 90.19 88 ALA A CA 1
ATOM 660 C C . ALA A 1 88 ? -2.052 3.020 -14.430 1.00 90.19 88 ALA A C 1
ATOM 662 O O . ALA A 1 88 ? -2.911 3.646 -13.814 1.00 90.19 88 ALA A O 1
ATOM 663 N N . PRO A 1 89 ? -0.800 3.503 -14.568 1.00 90.94 89 PRO A N 1
ATOM 664 C CA . PRO A 1 89 ? 0.262 2.928 -15.392 1.00 90.94 89 PRO A CA 1
ATOM 665 C C . PRO A 1 89 ? 1.133 1.886 -14.665 1.00 90.94 89 PRO A C 1
ATOM 667 O O . PRO A 1 89 ? 2.029 1.329 -15.293 1.00 90.94 89 PRO A O 1
ATOM 670 N N . MET A 1 90 ? 0.889 1.605 -13.379 1.00 92.94 90 MET A N 1
ATOM 671 C CA . MET A 1 90 ? 1.710 0.681 -12.579 1.00 92.94 90 MET A CA 1
ATOM 672 C C . MET A 1 90 ? 1.724 -0.737 -13.156 1.00 92.94 90 MET A C 1
ATOM 674 O O . MET A 1 90 ? 2.780 -1.353 -13.224 1.00 92.94 90 MET A O 1
ATOM 678 N N . ALA A 1 91 ? 0.590 -1.204 -13.681 1.00 91.50 91 ALA A N 1
ATOM 679 C CA . ALA A 1 91 ? 0.452 -2.519 -14.308 1.00 91.50 91 ALA A CA 1
ATOM 680 C C . ALA A 1 91 ? 1.369 -2.755 -15.522 1.00 91.50 91 ALA A C 1
ATOM 682 O O . ALA A 1 91 ? 1.604 -3.899 -15.898 1.00 91.50 91 ALA A O 1
ATOM 683 N N . ALA A 1 92 ? 1.858 -1.688 -16.166 1.00 90.62 92 ALA A N 1
ATOM 684 C CA . ALA A 1 92 ? 2.782 -1.788 -17.297 1.00 90.62 92 ALA A CA 1
ATOM 685 C C . ALA A 1 92 ? 4.251 -1.912 -16.855 1.00 90.62 92 ALA A C 1
ATOM 687 O O . ALA A 1 92 ? 5.132 -2.127 -17.688 1.00 90.62 92 ALA A O 1
ATOM 688 N N . LEU A 1 93 ? 4.528 -1.738 -15.561 1.00 89.94 93 LEU A N 1
ATOM 689 C CA . LEU A 1 93 ? 5.855 -1.911 -14.991 1.00 89.94 93 LEU A CA 1
ATOM 690 C C . LEU A 1 93 ? 6.114 -3.402 -14.724 1.00 89.94 93 LEU A C 1
ATOM 692 O O . LEU A 1 93 ? 5.187 -4.134 -14.378 1.00 89.94 93 LEU A O 1
ATOM 696 N N . PRO A 1 94 ? 7.371 -3.865 -14.818 1.00 89.56 94 PRO A N 1
ATOM 697 C CA . PRO A 1 94 ? 7.739 -5.250 -14.532 1.00 89.56 94 PRO A CA 1
ATOM 698 C C . PRO A 1 94 ? 7.815 -5.508 -13.013 1.00 89.56 94 PRO A C 1
ATOM 700 O O . PRO A 1 94 ? 8.857 -5.906 -12.496 1.00 89.56 94 PRO A O 1
ATOM 703 N N . LEU A 1 95 ? 6.738 -5.214 -12.279 1.00 88.94 95 LEU A N 1
ATOM 704 C CA . LEU A 1 95 ? 6.642 -5.465 -10.841 1.00 88.94 95 LEU A CA 1
ATOM 705 C C . LEU A 1 95 ? 6.271 -6.928 -10.592 1.00 88.94 95 LEU A C 1
ATOM 707 O O . LEU A 1 95 ? 5.249 -7.407 -11.084 1.00 88.94 95 LEU A O 1
ATOM 711 N N . ASP A 1 96 ? 7.077 -7.622 -9.791 1.00 92.06 96 ASP A N 1
ATOM 712 C CA . ASP A 1 96 ? 6.695 -8.929 -9.266 1.00 92.06 96 ASP A CA 1
ATOM 713 C C . ASP A 1 96 ? 5.645 -8.751 -8.160 1.00 92.06 96 ASP A C 1
ATOM 715 O O . ASP A 1 96 ? 5.886 -8.120 -7.130 1.00 92.06 96 ASP A O 1
ATOM 719 N N . MET A 1 97 ? 4.460 -9.310 -8.397 1.00 91.94 97 MET A N 1
ATOM 720 C CA . MET A 1 97 ? 3.307 -9.223 -7.505 1.00 91.94 97 MET A CA 1
ATOM 721 C C . MET A 1 97 ? 3.128 -10.478 -6.639 1.00 91.94 97 MET A C 1
ATOM 723 O O . MET A 1 97 ? 2.092 -10.606 -5.985 1.00 91.94 97 MET A O 1
ATOM 727 N N . GLY A 1 98 ? 4.098 -11.402 -6.619 1.00 92.75 98 GLY A N 1
ATOM 728 C CA . GLY A 1 98 ? 4.001 -12.696 -5.936 1.00 92.75 98 GLY A CA 1
ATOM 729 C C . GLY A 1 98 ? 3.583 -12.592 -4.467 1.00 92.75 98 GLY A C 1
ATOM 730 O O . GLY A 1 98 ? 2.672 -13.296 -4.033 1.00 92.75 98 GLY A O 1
ATOM 731 N N . ALA A 1 99 ? 4.146 -11.634 -3.723 1.00 89.38 99 ALA A N 1
ATOM 732 C CA . ALA A 1 99 ? 3.800 -11.396 -2.317 1.00 89.38 99 ALA A CA 1
ATOM 733 C C . ALA A 1 99 ? 2.344 -10.926 -2.098 1.00 89.38 99 ALA A C 1
ATOM 735 O O . ALA A 1 99 ? 1.805 -11.067 -1.004 1.00 89.38 99 ALA A O 1
ATOM 736 N N . LEU A 1 100 ? 1.695 -10.387 -3.134 1.00 91.25 100 LEU A N 1
ATOM 737 C CA . LEU A 1 100 ? 0.313 -9.897 -3.111 1.00 91.25 100 LEU A CA 1
ATOM 738 C C . LEU A 1 100 ? -0.626 -10.785 -3.949 1.00 91.25 100 LEU A C 1
ATOM 740 O O . LEU A 1 100 ? -1.765 -10.397 -4.221 1.00 91.25 100 LEU A O 1
ATOM 744 N N . ALA A 1 101 ? -0.175 -11.961 -4.401 1.00 88.94 101 ALA A N 1
ATOM 745 C CA . ALA A 1 101 ? -0.946 -12.821 -5.300 1.00 88.94 101 ALA A CA 1
ATOM 746 C C . ALA A 1 101 ? -2.252 -13.326 -4.662 1.00 88.94 101 ALA A C 1
ATOM 748 O O . ALA A 1 101 ? -3.270 -13.409 -5.341 1.00 88.94 101 ALA A O 1
ATOM 749 N N . ALA A 1 102 ? -2.239 -13.591 -3.353 1.00 87.38 102 ALA A N 1
ATOM 750 C CA . ALA A 1 102 ? -3.409 -14.056 -2.605 1.00 87.38 102 ALA A CA 1
ATOM 751 C C . ALA A 1 102 ? -4.449 -12.953 -2.317 1.00 87.38 102 ALA A C 1
ATOM 753 O O . ALA A 1 102 ? -5.571 -13.255 -1.922 1.00 87.38 102 ALA A O 1
ATOM 754 N N . LEU A 1 103 ? -4.099 -11.680 -2.527 1.00 86.00 103 LEU A N 1
ATOM 755 C CA . LEU A 1 103 ? -4.954 -10.520 -2.244 1.00 86.00 1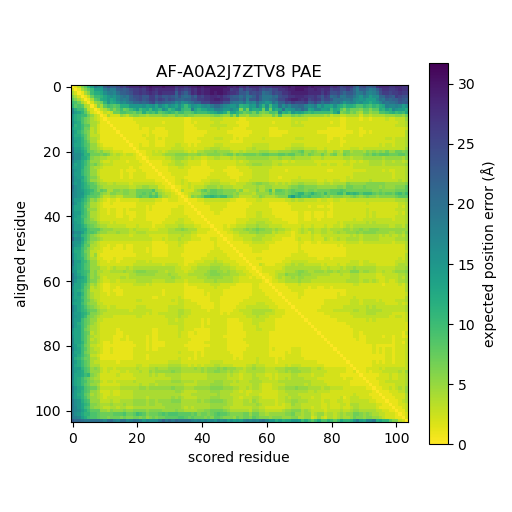03 LEU A CA 1
ATOM 756 C C . LEU A 1 103 ? -5.808 -10.111 -3.457 1.00 86.00 103 LEU A C 1
ATOM 758 O O . LEU A 1 103 ? -5.979 -8.919 -3.716 1.00 86.00 103 LEU A O 1
ATOM 762 N N . ALA A 1 104 ? -6.274 -11.091 -4.236 1.00 62.16 104 ALA A N 1
ATOM 763 C CA . ALA A 1 104 ? -7.105 -10.885 -5.426 1.00 62.16 104 ALA A CA 1
ATOM 764 C C . ALA A 1 104 ? -8.513 -10.405 -5.063 1.00 62.16 104 ALA A C 1
ATOM 766 O O . ALA A 1 104 ? -9.156 -11.078 -4.223 1.00 62.16 104 ALA A O 1
#

Radius of gyration: 13.85 Å; Cα contacts (8 Å, |Δi|>4): 132; chains: 1; bounding box: 34×29×42 Å

Foldseek 3Di:
DDDDPQAPVVLLVVVVCCQVVCVPVQWDWDPDDDFGTKIWGCPPPPWIKIWGWGADPPDRAIDIDIGGPDDCVRLVVLLVSLVVCCDPPNVVHPHDCPVCPVSD